Protein AF-A0A951EK45-F1 (afdb_monomer)

pLDDT: mean 70.15, std 16.74, range [38.75, 97.5]

Radius of gyration: 30.72 Å; Cα contacts (8 Å, |Δi|>4): 24; chains: 1; bounding box: 98×62×45 Å

Secondary structure (DSSP, 8-state):
-------TTTT----------PPP----GGG-TTTTTTGGGSHHHHHH-S-TT-----HHHHHHHHHHHHTTSSPPP-----TT------TT--------------------------

Foldseek 3Di:
DDDPPPPPPVVPPPPPPPPPPDDDPDDDLVPPPCRPPCVVVDVVCVVVVADPVGDDADPVRVVVVCVCCVVVNDPHDPDDDPPDPVPPDPPDDDPPDDDDDDDDDDDDDDDDDDDDDD

Mean predicted aligned error: 19.88 Å

Structure (mmCIF, N/CA/C/O backbone):
data_AF-A0A951EK45-F1
#
_entry.id   AF-A0A951EK45-F1
#
loop_
_atom_site.group_PDB
_atom_site.id
_atom_site.type_symbol
_atom_site.label_atom_id
_atom_site.label_alt_id
_atom_site.label_comp_id
_atom_site.label_asym_id
_atom_site.label_entity_id
_atom_site.label_seq_id
_atom_site.pdbx_PDB_ins_code
_atom_site.Cartn_x
_atom_site.Cartn_y
_atom_site.Cartn_z
_atom_site.occupancy
_atom_site.B_iso_or_equiv
_atom_site.auth_seq_id
_atom_site.auth_comp_id
_atom_site.auth_asym_id
_atom_site.auth_atom_id
_atom_site.pdbx_PDB_model_num
ATOM 1 N N . MET A 1 1 ? -53.754 19.211 31.973 1.00 47.28 1 MET A N 1
ATOM 2 C CA . MET A 1 1 ? -52.551 18.529 32.495 1.00 47.28 1 MET A CA 1
ATOM 3 C C . MET A 1 1 ? -52.689 17.034 32.228 1.00 47.28 1 MET A C 1
ATOM 5 O O . MET A 1 1 ? -53.183 16.318 33.082 1.00 47.28 1 MET A O 1
ATOM 9 N N . SER A 1 2 ? -52.296 16.568 31.043 1.00 44.97 2 SER A N 1
ATOM 10 C CA . SER A 1 2 ? -52.227 15.135 30.728 1.00 44.97 2 SER A CA 1
ATOM 11 C C . SER A 1 2 ? -50.933 14.907 29.964 1.00 44.97 2 SER A C 1
ATOM 13 O O . SER A 1 2 ? -50.829 15.224 28.784 1.00 44.97 2 SER A O 1
ATOM 15 N N . ARG A 1 3 ? -49.903 14.466 30.687 1.00 51.78 3 ARG A N 1
ATOM 16 C CA . ARG A 1 3 ? -48.626 14.042 30.113 1.00 51.78 3 ARG A CA 1
ATOM 17 C C . ARG A 1 3 ? -48.828 12.633 29.556 1.00 51.78 3 ARG A C 1
ATOM 19 O O . ARG A 1 3 ? -48.819 11.679 30.325 1.00 51.78 3 ARG A O 1
ATOM 26 N N . SER A 1 4 ? -49.017 12.505 28.245 1.00 51.72 4 SER A N 1
ATOM 27 C CA . SER A 1 4 ? -48.836 11.221 27.562 1.00 51.72 4 SER A CA 1
ATOM 28 C C . SER A 1 4 ? -47.351 10.874 27.586 1.00 51.72 4 SER A C 1
ATOM 30 O O . SER A 1 4 ? -46.565 11.416 26.813 1.00 51.72 4 SER A O 1
ATOM 32 N N . THR A 1 5 ? -46.948 9.999 28.503 1.00 55.38 5 THR A N 1
ATOM 33 C CA . THR A 1 5 ? -45.646 9.333 28.455 1.00 55.38 5 THR A CA 1
ATOM 34 C C . THR A 1 5 ? -45.701 8.299 27.339 1.00 55.38 5 THR A C 1
ATOM 36 O O . THR A 1 5 ? -46.242 7.207 27.519 1.00 55.38 5 THR A O 1
ATOM 39 N N . VAL A 1 6 ? -45.195 8.667 26.160 1.00 60.94 6 VAL A N 1
ATOM 40 C CA . VAL A 1 6 ? -44.880 7.702 25.103 1.00 60.94 6 VAL A CA 1
ATOM 41 C C . VAL A 1 6 ? -43.948 6.664 25.721 1.00 60.94 6 VAL A C 1
ATOM 43 O O . VAL A 1 6 ? -42.941 7.001 26.335 1.00 60.94 6 VAL A O 1
ATOM 46 N N . ARG A 1 7 ? -44.369 5.407 25.644 1.00 55.66 7 ARG A N 1
ATOM 47 C CA . ARG A 1 7 ? -43.727 4.242 26.243 1.00 55.66 7 ARG A CA 1
ATOM 48 C C . ARG A 1 7 ? -42.393 4.002 25.529 1.00 55.66 7 ARG A C 1
ATOM 50 O O . ARG A 1 7 ? -42.362 3.351 24.491 1.00 55.66 7 ARG A O 1
ATOM 57 N N . SER A 1 8 ? -41.317 4.565 26.074 1.00 53.50 8 SER A N 1
ATOM 58 C CA . SER A 1 8 ? -39.936 4.506 25.568 1.00 53.50 8 SER A CA 1
ATOM 59 C C . SER A 1 8 ? -39.285 3.109 25.601 1.00 53.50 8 SER A C 1
ATOM 61 O O . SER A 1 8 ? -38.074 3.006 25.446 1.00 53.50 8 SER A O 1
ATOM 63 N N . ASP A 1 9 ? -40.058 2.033 25.773 1.00 55.75 9 ASP A N 1
ATOM 64 C CA . ASP A 1 9 ? -39.529 0.691 26.068 1.00 55.75 9 ASP A CA 1
ATOM 65 C C . ASP A 1 9 ? -39.435 -0.239 24.843 1.00 55.75 9 ASP A C 1
ATOM 67 O O . ASP A 1 9 ? -39.000 -1.381 24.967 1.00 55.75 9 ASP A O 1
ATOM 71 N N . GLN A 1 10 ? -39.815 0.211 23.641 1.00 55.88 10 GLN A N 1
ATOM 72 C CA . GLN A 1 10 ? -39.831 -0.649 22.440 1.00 55.88 10 GLN A CA 1
ATOM 73 C C . GLN A 1 10 ? -38.483 -0.757 21.696 1.00 55.88 10 GLN A C 1
ATOM 75 O O . GLN A 1 10 ? -38.439 -1.269 20.584 1.00 55.88 10 GLN A O 1
ATOM 80 N N . ILE A 1 11 ? -37.365 -0.359 22.316 1.00 58.16 11 ILE A N 1
ATOM 81 C CA . ILE A 1 11 ? -36.005 -0.712 21.846 1.00 58.16 11 ILE A CA 1
ATOM 82 C C . ILE A 1 11 ? -35.562 -2.071 22.453 1.00 58.16 11 ILE A C 1
ATOM 84 O O . ILE A 1 11 ? -34.389 -2.409 22.484 1.00 58.16 11 ILE A O 1
ATOM 88 N N . THR A 1 12 ? -36.497 -2.888 22.951 1.00 54.25 12 THR A N 1
ATOM 89 C CA . THR A 1 12 ? -36.245 -4.246 23.479 1.00 54.25 12 THR A CA 1
ATOM 90 C C . THR A 1 12 ? -36.698 -5.339 22.507 1.00 54.25 12 THR A C 1
ATOM 92 O O . THR A 1 12 ? -37.261 -6.356 22.893 1.00 54.25 12 THR A O 1
ATOM 95 N N . SER A 1 13 ? -36.485 -5.137 21.209 1.00 54.12 13 SER A N 1
ATOM 96 C CA . SER A 1 13 ? -36.443 -6.246 20.253 1.00 54.12 13 SER A CA 1
ATOM 97 C C . SER A 1 13 ? -34.990 -6.424 19.865 1.00 54.12 13 SER A C 1
ATOM 99 O O . SER A 1 13 ? -34.480 -5.757 18.969 1.00 54.12 13 SER A O 1
ATOM 101 N N . GLU A 1 14 ? -34.315 -7.254 20.653 1.00 58.69 14 GLU A N 1
ATOM 102 C CA . GLU A 1 14 ? -32.967 -7.741 20.414 1.00 58.69 14 GLU A CA 1
ATOM 103 C C . GLU A 1 14 ? -32.913 -8.331 19.002 1.00 58.69 14 GLU A C 1
ATOM 105 O O . GLU A 1 14 ? -33.329 -9.465 18.768 1.00 58.69 14 GLU A O 1
ATOM 110 N N . THR A 1 15 ? -32.426 -7.551 18.033 1.00 64.06 15 THR A N 1
ATOM 111 C CA . THR A 1 15 ? -31.928 -8.103 16.777 1.00 64.06 15 THR A CA 1
ATOM 112 C C . THR A 1 15 ? -30.753 -8.983 17.161 1.00 64.06 15 THR A C 1
ATOM 114 O O . THR A 1 15 ? -29.637 -8.503 17.356 1.00 64.06 15 THR A O 1
ATOM 117 N N . GLN A 1 16 ? -31.033 -10.267 17.350 1.00 61.94 16 GLN A N 1
ATOM 118 C CA . GLN A 1 16 ? -30.041 -11.311 17.501 1.00 61.94 16 GLN A CA 1
ATOM 119 C C . GLN A 1 16 ? -29.212 -11.339 16.217 1.00 61.94 16 GLN A C 1
ATOM 121 O O . GLN A 1 16 ? -29.526 -12.039 15.261 1.00 61.94 16 GLN A O 1
ATOM 126 N N . ILE A 1 17 ? -28.140 -10.547 16.196 1.00 65.69 17 ILE A N 1
ATOM 127 C CA . ILE A 1 17 ? -26.973 -10.818 15.365 1.00 65.69 17 ILE A CA 1
ATOM 128 C C . ILE A 1 17 ? -26.259 -11.976 16.065 1.00 65.69 17 ILE A C 1
ATOM 130 O O . ILE A 1 17 ? -25.224 -11.808 16.705 1.00 65.69 17 ILE A O 1
ATOM 134 N N . THR A 1 18 ? -26.873 -13.156 16.042 1.00 59.28 18 THR A N 1
ATOM 135 C CA . THR A 1 18 ? -26.147 -14.384 16.318 1.00 59.28 18 THR A CA 1
ATOM 136 C C . THR A 1 18 ? -25.241 -14.557 15.118 1.00 59.28 18 THR A C 1
ATOM 138 O O . THR A 1 18 ? -25.692 -14.916 14.031 1.00 59.28 18 THR A O 1
ATOM 141 N N . ASN A 1 19 ? -23.967 -14.214 15.286 1.00 65.75 19 ASN A N 1
ATOM 142 C CA . ASN A 1 19 ? -22.942 -14.606 14.335 1.00 65.75 19 ASN A CA 1
ATOM 143 C C . ASN A 1 19 ? -22.712 -16.113 14.545 1.00 65.75 19 ASN A C 1
ATOM 145 O O . ASN A 1 19 ? -21.705 -16.531 15.114 1.00 65.75 19 ASN A O 1
ATOM 149 N N . GLU A 1 20 ? -23.740 -16.905 14.215 1.00 66.50 20 GLU A N 1
ATOM 150 C CA . GLU A 1 20 ? -23.685 -18.357 14.109 1.00 66.50 20 GLU A CA 1
ATOM 151 C C . GLU A 1 20 ? -22.641 -18.599 13.026 1.00 66.50 20 GLU A C 1
ATOM 153 O O . GLU A 1 20 ? -22.902 -18.320 11.863 1.00 66.50 20 GLU A O 1
ATOM 158 N N . THR A 1 21 ? -21.434 -18.965 13.453 1.00 71.38 21 THR A N 1
ATOM 159 C CA . THR A 1 21 ? -20.181 -19.018 12.694 1.00 71.38 21 THR A CA 1
ATOM 160 C C . THR A 1 21 ? -20.379 -19.231 11.192 1.00 71.38 21 THR A C 1
ATOM 162 O O . THR A 1 21 ? -20.394 -20.361 10.704 1.00 71.38 21 THR A O 1
ATOM 165 N N . GLU A 1 22 ? -20.507 -18.125 10.458 1.00 72.50 22 GLU A N 1
ATOM 166 C CA . GLU A 1 22 ? -20.345 -18.129 9.012 1.00 72.50 22 GLU A CA 1
ATOM 167 C C . GLU A 1 22 ? -18.915 -18.623 8.746 1.00 72.50 22 GLU A C 1
ATOM 169 O O . GLU A 1 22 ? -17.982 -18.184 9.428 1.00 72.50 22 GLU A O 1
ATOM 174 N N . PRO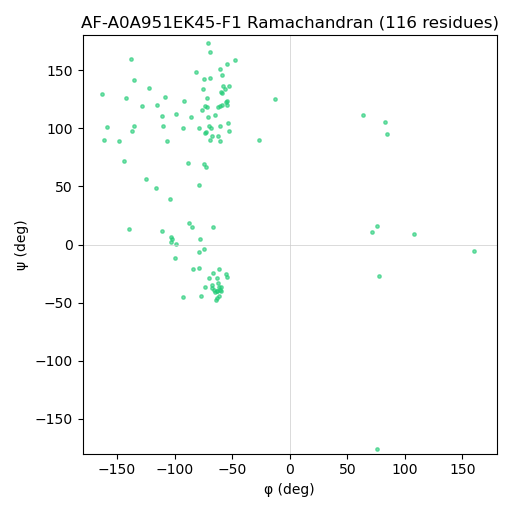 A 1 23 ? -18.714 -19.590 7.838 1.00 72.19 23 PRO A N 1
ATOM 175 C CA . PRO A 1 23 ? -17.398 -20.165 7.619 1.00 72.19 23 PRO A CA 1
ATOM 176 C C . PRO A 1 23 ? -16.422 -19.076 7.163 1.00 72.19 23 PRO A C 1
ATOM 178 O O . PRO A 1 23 ? -16.614 -18.462 6.112 1.00 72.19 23 PRO A O 1
ATOM 181 N N . ASP A 1 24 ? -15.364 -18.865 7.950 1.00 78.81 24 ASP A N 1
ATOM 182 C CA . ASP A 1 24 ? -14.295 -17.929 7.615 1.00 78.81 24 ASP A CA 1
ATOM 183 C C . ASP A 1 24 ? -13.707 -18.286 6.244 1.00 78.81 24 ASP A C 1
ATOM 185 O O . ASP A 1 24 ? -13.223 -19.399 6.006 1.00 78.81 24 ASP A O 1
ATOM 189 N N . MET A 1 25 ? -13.734 -17.324 5.322 1.00 82.88 25 MET A N 1
ATOM 190 C CA . MET A 1 25 ? -13.060 -17.465 4.037 1.00 82.88 25 MET A CA 1
ATOM 191 C C . MET A 1 25 ? -11.549 -17.326 4.255 1.00 82.88 25 MET A C 1
ATOM 193 O O . MET A 1 25 ? -11.014 -16.220 4.300 1.00 82.88 25 MET A O 1
ATOM 197 N N . ILE A 1 26 ? -10.859 -18.460 4.391 1.00 84.88 26 ILE A N 1
ATOM 198 C CA . ILE A 1 26 ? -9.401 -18.513 4.550 1.00 84.88 26 ILE A CA 1
ATOM 199 C C . ILE A 1 26 ? -8.729 -18.656 3.181 1.00 84.88 26 ILE A C 1
ATOM 201 O O . ILE A 1 26 ? -8.983 -19.606 2.439 1.00 84.88 26 ILE A O 1
ATOM 205 N N . VAL A 1 27 ? -7.830 -17.723 2.865 1.00 87.00 27 VAL A N 1
ATOM 206 C CA . VAL A 1 27 ? -7.003 -17.745 1.652 1.00 87.00 27 VAL A CA 1
ATOM 207 C C . VAL A 1 27 ? -5.617 -18.291 2.001 1.00 87.00 27 VAL A C 1
ATOM 209 O O . VAL A 1 27 ? -4.853 -17.638 2.706 1.00 87.00 27 VAL A O 1
ATOM 212 N N . ASP A 1 28 ? -5.289 -19.482 1.494 1.00 87.25 28 ASP A N 1
ATOM 213 C CA . ASP A 1 28 ? -3.964 -20.100 1.641 1.00 87.25 28 ASP A CA 1
ATOM 214 C C . ASP A 1 28 ? -3.070 -19.745 0.441 1.00 87.25 28 ASP A C 1
ATOM 216 O O . ASP A 1 28 ? -3.168 -20.323 -0.648 1.00 87.25 28 ASP A O 1
ATOM 220 N N . CYS A 1 29 ? -2.186 -18.768 0.642 1.00 84.50 29 CYS A N 1
ATOM 221 C CA . CYS A 1 29 ? -1.242 -18.325 -0.377 1.00 84.50 29 CYS A CA 1
ATOM 222 C C . CYS A 1 29 ? -0.195 -19.395 -0.737 1.00 84.50 29 CYS A C 1
ATOM 224 O O . CYS A 1 29 ? 0.314 -19.369 -1.857 1.00 84.50 29 CYS A O 1
ATOM 226 N N . ASP A 1 30 ? 0.121 -20.352 0.138 1.00 85.38 30 ASP A N 1
ATOM 227 C CA . ASP A 1 30 ? 1.173 -21.347 -0.117 1.00 85.38 30 ASP A CA 1
ATOM 228 C C . ASP A 1 30 ? 0.711 -22.480 -1.041 1.00 85.38 30 ASP A C 1
ATOM 230 O O . ASP A 1 30 ? 1.531 -23.117 -1.703 1.00 85.38 30 ASP A O 1
ATOM 234 N N . ARG A 1 31 ? -0.605 -22.688 -1.165 1.00 86.81 31 ARG A N 1
ATOM 235 C CA . ARG A 1 31 ? -1.212 -23.647 -2.110 1.00 86.81 31 ARG A CA 1
ATOM 236 C C . ARG A 1 31 ? -1.822 -22.994 -3.348 1.00 86.81 31 ARG A C 1
ATOM 238 O O . ARG A 1 31 ? -2.404 -23.679 -4.190 1.00 86.81 31 ARG A O 1
ATOM 245 N N . CYS A 1 32 ? -1.714 -21.675 -3.472 1.00 88.44 32 CYS A N 1
ATOM 246 C CA . CYS A 1 32 ? -2.292 -20.938 -4.585 1.00 88.44 32 CYS A CA 1
ATOM 247 C C . CYS A 1 32 ? -1.524 -21.223 -5.889 1.00 88.44 32 CYS A C 1
ATOM 249 O O . CYS A 1 32 ? -0.404 -20.755 -6.082 1.00 88.44 32 CYS A O 1
ATOM 251 N N . ALA A 1 33 ? -2.152 -21.955 -6.815 1.00 89.44 33 ALA A N 1
ATOM 252 C CA . ALA A 1 33 ? -1.537 -22.385 -8.077 1.00 89.44 33 ALA A CA 1
ATOM 253 C C . ALA A 1 33 ? -1.101 -21.231 -9.000 1.00 89.44 33 ALA A C 1
ATOM 255 O O . ALA A 1 33 ? -0.264 -21.425 -9.877 1.00 89.44 33 ALA A O 1
ATOM 256 N N . VAL A 1 34 ? -1.669 -20.036 -8.815 1.00 87.50 34 VAL A N 1
ATOM 257 C CA . VAL A 1 34 ? -1.354 -18.839 -9.610 1.00 87.50 34 VAL A CA 1
ATOM 258 C C . VAL A 1 34 ? -0.437 -17.853 -8.880 1.00 87.50 34 VAL A C 1
ATOM 260 O O . VAL A 1 34 ? -0.172 -16.764 -9.404 1.00 87.50 34 VAL A O 1
ATOM 263 N N . ARG A 1 35 ? 0.060 -18.205 -7.682 1.00 84.38 35 ARG A N 1
ATOM 264 C CA . ARG A 1 35 ? 0.973 -17.352 -6.909 1.00 84.38 35 ARG A CA 1
ATOM 265 C C . ARG A 1 35 ? 2.240 -17.054 -7.707 1.00 84.38 35 ARG A C 1
ATOM 267 O O . ARG A 1 35 ? 2.851 -17.947 -8.279 1.00 84.38 35 ARG A O 1
ATOM 274 N N . GLY A 1 36 ? 2.596 -15.773 -7.781 1.00 74.62 36 GLY A N 1
ATOM 275 C CA . GLY A 1 36 ? 3.726 -15.271 -8.572 1.00 74.62 36 GLY A CA 1
ATOM 276 C C . GLY A 1 36 ? 3.469 -15.152 -10.082 1.00 74.62 36 GLY A C 1
ATOM 277 O O . GLY A 1 36 ? 4.061 -14.287 -10.710 1.00 74.62 36 GLY A O 1
ATOM 278 N N . GLY A 1 37 ? 2.569 -15.954 -10.665 1.00 81.94 37 GLY A N 1
ATOM 279 C CA . GLY A 1 37 ? 2.301 -15.943 -12.111 1.00 81.94 37 GLY A CA 1
ATOM 280 C C . GLY A 1 37 ? 1.162 -15.018 -12.548 1.00 81.94 37 GLY A C 1
ATOM 281 O O . GLY A 1 37 ? 1.304 -14.287 -13.520 1.00 81.94 37 GLY A O 1
ATOM 282 N N . ALA A 1 38 ? 0.032 -15.046 -11.835 1.00 81.94 38 ALA A N 1
ATOM 283 C CA . ALA A 1 38 ? -1.161 -14.261 -12.181 1.00 81.94 38 ALA A CA 1
ATOM 284 C C . ALA A 1 38 ? -1.855 -13.643 -10.957 1.00 81.94 38 ALA A C 1
ATOM 286 O O . ALA A 1 38 ? -2.977 -13.150 -11.048 1.00 81.94 38 ALA A O 1
ATOM 287 N N . CYS A 1 39 ? -1.192 -13.628 -9.794 1.00 82.69 39 CYS A N 1
ATOM 288 C CA . CYS A 1 39 ? -1.721 -12.949 -8.608 1.00 82.69 39 CYS A CA 1
ATOM 289 C C . CYS A 1 39 ? -2.054 -11.472 -8.867 1.00 82.69 39 CYS A C 1
ATOM 291 O O . CYS A 1 39 ? -2.923 -10.937 -8.192 1.00 82.69 39 CYS A O 1
ATOM 293 N N . GLN A 1 40 ? -1.408 -10.838 -9.848 1.00 76.31 40 GLN A N 1
ATOM 294 C CA . GLN A 1 40 ? -1.584 -9.419 -10.196 1.00 76.31 40 GLN A CA 1
ATOM 295 C C . GLN A 1 40 ? -2.983 -9.067 -10.637 1.00 76.31 40 GLN A C 1
ATOM 297 O O . GLN A 1 40 ? -3.514 -8.037 -10.234 1.00 76.31 40 GLN A O 1
ATOM 302 N N . ASP A 1 41 ? -3.598 -9.997 -11.350 1.00 80.56 41 ASP A N 1
ATOM 303 C CA . ASP A 1 41 ? -4.930 -9.834 -11.904 1.00 80.56 41 ASP A CA 1
ATOM 304 C C . ASP A 1 41 ? -5.977 -10.609 -11.082 1.00 80.56 41 ASP A C 1
ATOM 306 O O . ASP A 1 41 ? -7.143 -10.705 -11.461 1.00 80.56 41 ASP A O 1
ATOM 310 N N . CYS A 1 42 ? -5.576 -11.186 -9.941 1.00 85.50 42 CYS A N 1
ATOM 311 C CA . CYS A 1 42 ? -6.466 -11.908 -9.037 1.00 85.50 42 CYS A CA 1
ATOM 312 C C . CYS A 1 42 ? -7.227 -10.941 -8.116 1.00 85.50 42 CYS A C 1
ATOM 314 O O . CYS A 1 42 ? -6.688 -9.930 -7.665 1.00 85.50 42 CYS A O 1
ATOM 316 N N . VAL A 1 43 ? -8.454 -11.309 -7.732 1.00 84.94 43 VAL A N 1
ATOM 317 C CA . VAL A 1 43 ? -9.288 -10.552 -6.777 1.00 84.94 43 VAL A CA 1
ATOM 318 C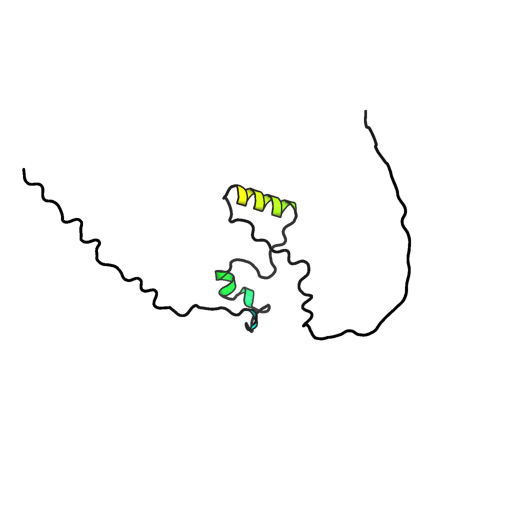 C . VAL A 1 43 ? -8.581 -10.278 -5.442 1.00 84.94 43 VAL A C 1
ATOM 320 O O . VAL A 1 43 ? -8.835 -9.260 -4.808 1.00 84.94 43 VAL A O 1
ATOM 323 N N . ILE A 1 44 ? -7.640 -11.134 -5.034 1.00 84.88 44 ILE A N 1
ATOM 324 C CA . ILE A 1 44 ? -6.842 -10.940 -3.816 1.00 84.88 44 ILE A CA 1
ATOM 325 C C . ILE A 1 44 ? -6.034 -9.637 -3.855 1.00 84.88 44 ILE A C 1
ATOM 327 O O . ILE A 1 44 ? -5.938 -8.961 -2.836 1.00 84.88 44 ILE A O 1
ATOM 331 N N . THR A 1 45 ? -5.514 -9.231 -5.015 1.00 77.56 45 THR A N 1
ATOM 332 C CA . THR A 1 45 ? -4.783 -7.959 -5.150 1.00 77.56 45 THR A CA 1
ATOM 333 C C . THR A 1 45 ? -5.710 -6.761 -4.959 1.00 77.56 45 THR A C 1
ATOM 335 O O . T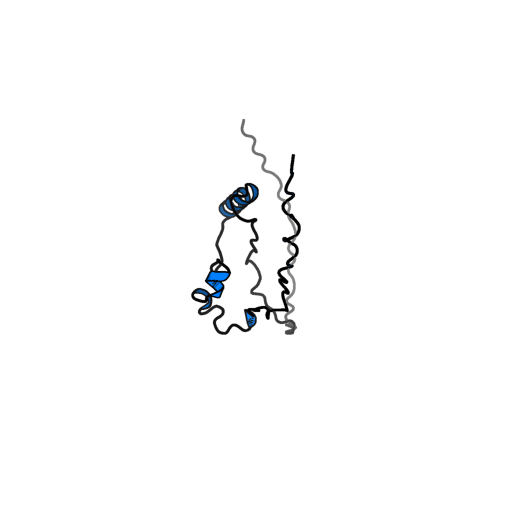HR A 1 45 ? -5.319 -5.775 -4.339 1.00 77.56 45 THR A O 1
ATOM 338 N N . VAL A 1 46 ? -6.970 -6.867 -5.396 1.00 80.12 46 VAL A N 1
ATOM 339 C CA . VAL A 1 46 ? -7.999 -5.842 -5.146 1.00 80.12 46 VAL A CA 1
ATOM 340 C C . VAL A 1 46 ? -8.317 -5.737 -3.653 1.00 80.12 46 VAL A C 1
ATOM 342 O O . VAL A 1 46 ? -8.488 -4.635 -3.140 1.00 80.12 46 VAL A O 1
ATOM 345 N N . LEU A 1 47 ? -8.368 -6.872 -2.951 1.00 81.44 47 LEU A N 1
ATOM 346 C CA . LEU A 1 47 ? -8.654 -6.912 -1.516 1.00 81.44 47 LEU A CA 1
ATOM 347 C C . LEU A 1 47 ? -7.476 -6.428 -0.654 1.00 81.44 47 LEU A C 1
ATOM 349 O O . LEU A 1 47 ? -7.707 -5.796 0.373 1.00 81.44 47 LEU A O 1
ATOM 353 N N . LEU A 1 48 ? -6.232 -6.721 -1.050 1.00 77.56 48 LEU A N 1
ATOM 354 C CA . LEU A 1 48 ? -5.029 -6.438 -0.250 1.00 77.56 48 LEU A CA 1
ATOM 355 C C . LEU A 1 48 ? -4.275 -5.165 -0.666 1.00 77.56 48 LEU A C 1
ATOM 357 O O . LEU A 1 48 ? -3.423 -4.692 0.081 1.00 77.56 48 LEU A O 1
ATOM 361 N N . GLY A 1 49 ? -4.597 -4.573 -1.817 1.00 69.12 49 GLY A N 1
ATOM 362 C CA . GLY A 1 49 ? -4.275 -3.179 -2.131 1.00 69.12 49 GLY A CA 1
ATOM 363 C C . GLY A 1 49 ? -2.804 -2.834 -2.398 1.00 69.12 49 GLY A C 1
ATOM 364 O O . GLY A 1 49 ? -2.494 -1.648 -2.493 1.00 69.12 49 GLY A O 1
ATOM 365 N N . ALA A 1 50 ? -1.902 -3.808 -2.557 1.00 66.62 50 ALA A N 1
ATOM 366 C CA . ALA A 1 50 ? -0.502 -3.550 -2.907 1.00 66.62 50 ALA A CA 1
ATOM 367 C C . ALA A 1 50 ? 0.018 -4.501 -4.006 1.00 66.62 50 ALA A C 1
ATOM 369 O O . ALA A 1 50 ? -0.299 -5.693 -3.974 1.00 66.62 50 ALA A O 1
ATOM 370 N N . PRO A 1 51 ? 0.846 -4.010 -4.951 1.00 63.75 51 PRO A N 1
ATOM 371 C CA . PRO A 1 51 ? 1.581 -4.859 -5.888 1.00 63.75 51 PRO A CA 1
ATOM 372 C C . PRO A 1 51 ? 2.496 -5.858 -5.145 1.00 63.75 51 PRO A C 1
ATOM 374 O O . PRO A 1 51 ? 3.076 -5.518 -4.113 1.00 63.75 51 PRO A O 1
ATOM 377 N N . PRO A 1 52 ? 2.693 -7.080 -5.666 1.00 62.69 52 PRO A N 1
ATOM 378 C CA . PRO A 1 52 ? 3.430 -8.174 -5.038 1.00 62.69 52 PRO A CA 1
ATOM 379 C C . PRO A 1 52 ? 4.923 -7.856 -5.013 1.00 62.69 52 PRO A C 1
ATOM 381 O O . PRO A 1 52 ? 5.639 -8.271 -4.106 1.00 62.69 52 PRO A O 1
ATOM 384 N N . ASP A 1 53 ? 5.379 -7.070 -5.990 1.00 69.69 53 ASP A N 1
ATOM 385 C CA . ASP A 1 53 ? 6.758 -6.672 -6.187 1.00 69.69 53 ASP A CA 1
ATOM 386 C C . ASP A 1 53 ? 7.150 -5.628 -5.145 1.00 69.69 53 ASP A C 1
ATOM 388 O O . ASP A 1 53 ? 8.329 -5.334 -4.996 1.00 69.69 53 ASP A O 1
ATOM 392 N N . GLY A 1 54 ? 6.203 -5.192 -4.308 1.00 73.69 54 GLY A N 1
ATOM 393 C CA . GLY A 1 54 ? 6.436 -4.221 -3.259 1.00 73.69 54 GLY A CA 1
ATOM 394 C C . GLY A 1 54 ? 6.565 -2.816 -3.827 1.00 73.69 54 GLY A C 1
ATOM 395 O O . GLY A 1 54 ? 6.371 -2.566 -5.015 1.00 73.69 54 GLY A O 1
ATOM 396 N N . VAL A 1 55 ? 6.856 -1.882 -2.934 1.00 79.31 55 VAL A N 1
ATOM 397 C CA . VAL A 1 55 ? 7.151 -0.494 -3.275 1.00 79.31 55 VAL A CA 1
ATOM 398 C C . VAL A 1 55 ? 8.592 -0.218 -2.886 1.00 79.31 55 VAL A C 1
ATOM 400 O O . VAL A 1 55 ? 8.955 -0.341 -1.715 1.00 79.31 55 VAL A O 1
ATOM 403 N N . GLU A 1 56 ? 9.401 0.153 -3.872 1.00 86.31 56 GLU A N 1
ATOM 404 C CA . GLU A 1 56 ? 10.743 0.668 -3.630 1.00 86.31 56 GLU A CA 1
ATOM 405 C C . GLU A 1 56 ? 10.606 2.065 -3.030 1.00 86.31 56 GLU A C 1
ATOM 407 O O . GLU A 1 56 ? 10.002 2.953 -3.630 1.00 86.31 56 GLU A O 1
ATOM 412 N N . LEU A 1 57 ? 11.111 2.225 -1.809 1.00 88.44 57 LEU A N 1
ATOM 413 C CA . LEU A 1 57 ? 11.093 3.484 -1.077 1.00 88.44 57 LEU A CA 1
ATOM 414 C C . LEU A 1 57 ? 12.506 3.777 -0.611 1.00 88.44 57 LEU A C 1
ATOM 416 O O . LEU A 1 57 ? 13.070 3.020 0.187 1.00 88.44 57 LEU A O 1
ATOM 420 N N . ASP A 1 58 ? 13.054 4.897 -1.057 1.00 90.25 58 ASP A N 1
ATOM 421 C CA . ASP A 1 58 ? 14.318 5.375 -0.538 1.00 90.25 58 ASP A CA 1
ATOM 422 C C . ASP A 1 58 ? 14.177 5.893 0.909 1.00 90.25 58 ASP A C 1
ATOM 424 O O . ASP A 1 58 ? 13.092 5.995 1.503 1.00 90.25 58 ASP A O 1
ATOM 428 N N . GLY A 1 59 ? 15.314 6.222 1.525 1.00 90.62 59 GLY A N 1
ATOM 429 C CA . GLY A 1 59 ? 15.326 6.691 2.908 1.00 90.62 59 GLY A CA 1
ATOM 430 C C . GLY A 1 59 ? 14.568 8.008 3.123 1.00 90.62 59 GLY A C 1
ATOM 431 O O . GLY A 1 59 ? 14.074 8.244 4.225 1.00 90.62 59 GLY A O 1
ATOM 432 N N . ALA A 1 60 ? 14.489 8.885 2.123 1.00 95.00 60 ALA A N 1
ATOM 433 C CA . ALA A 1 60 ? 13.753 10.142 2.210 1.00 95.00 60 ALA A CA 1
ATOM 434 C C . ALA A 1 60 ? 12.243 9.921 2.064 1.00 95.00 60 ALA A C 1
ATOM 436 O O . ALA A 1 60 ? 11.479 10.445 2.876 1.00 95.00 60 ALA A O 1
ATOM 437 N N . GLU A 1 61 ? 11.820 9.098 1.111 1.00 95.00 61 GLU A N 1
ATOM 438 C CA . GLU A 1 61 ? 10.420 8.733 0.882 1.00 95.00 61 GLU A CA 1
ATOM 439 C C . GLU A 1 61 ? 9.828 8.019 2.101 1.00 95.00 61 GLU A C 1
ATOM 441 O O . GLU A 1 61 ? 8.760 8.391 2.595 1.00 95.00 61 GLU A O 1
ATOM 446 N N . ARG A 1 62 ? 10.571 7.068 2.683 1.00 92.94 62 ARG A N 1
ATOM 447 C CA . ARG A 1 62 ? 10.163 6.374 3.913 1.00 92.94 62 ARG A CA 1
ATOM 448 C C . ARG A 1 62 ? 9.967 7.341 5.084 1.00 92.94 62 ARG A C 1
ATOM 450 O O . ARG A 1 62 ? 8.994 7.218 5.829 1.00 92.94 62 ARG A O 1
ATOM 457 N N . ARG A 1 63 ? 10.844 8.344 5.227 1.00 94.00 63 ARG A N 1
ATOM 458 C CA . ARG A 1 63 ? 10.702 9.406 6.244 1.00 94.00 63 ARG A CA 1
ATOM 459 C C . ARG A 1 63 ? 9.502 10.315 5.979 1.00 94.00 63 ARG A C 1
ATOM 461 O O . ARG A 1 63 ? 8.842 10.739 6.930 1.00 94.00 63 ARG A O 1
ATOM 468 N N . ALA A 1 64 ? 9.213 10.623 4.717 1.00 96.19 64 ALA A N 1
ATOM 469 C CA . ALA A 1 64 ? 8.054 11.431 4.353 1.00 96.19 64 ALA A CA 1
ATOM 470 C C . ALA A 1 64 ? 6.752 10.712 4.732 1.00 96.19 64 ALA A C 1
ATOM 472 O O . ALA A 1 64 ? 5.911 11.292 5.420 1.00 96.19 64 ALA A O 1
ATOM 473 N N . LEU A 1 65 ? 6.624 9.430 4.382 1.00 94.88 65 LEU A N 1
ATOM 474 C CA . LEU A 1 65 ? 5.450 8.632 4.733 1.00 94.88 65 LEU A CA 1
ATOM 475 C C . LEU A 1 65 ? 5.289 8.466 6.252 1.00 94.88 65 LEU A C 1
ATOM 477 O O . LEU A 1 65 ? 4.179 8.599 6.762 1.00 94.88 65 LEU A O 1
ATOM 481 N N . ASP A 1 66 ? 6.380 8.261 6.997 1.00 94.88 66 ASP A N 1
ATOM 482 C CA . ASP A 1 66 ? 6.343 8.239 8.467 1.00 94.88 66 ASP A CA 1
ATOM 483 C C . ASP A 1 66 ? 5.861 9.579 9.061 1.00 94.88 66 ASP A C 1
ATOM 485 O O . ASP A 1 66 ? 5.069 9.605 10.005 1.00 94.88 66 ASP A O 1
ATOM 489 N N . THR A 1 67 ? 6.271 10.707 8.473 1.00 97.44 67 THR A N 1
ATOM 490 C CA . THR A 1 67 ? 5.804 12.041 8.891 1.00 97.44 67 THR A CA 1
ATOM 491 C C . THR A 1 67 ? 4.300 12.199 8.674 1.00 97.44 67 THR A C 1
ATOM 493 O O . THR A 1 67 ? 3.587 12.639 9.578 1.00 97.44 67 THR A O 1
ATOM 496 N N . LEU A 1 68 ? 3.799 11.790 7.505 1.00 96.75 68 LEU A N 1
ATOM 497 C CA . LEU A 1 68 ? 2.368 11.815 7.195 1.00 96.75 68 LEU A CA 1
ATOM 498 C C . LEU A 1 68 ? 1.572 10.895 8.131 1.00 96.75 68 LEU A C 1
ATOM 500 O O . LEU A 1 68 ? 0.501 11.273 8.607 1.00 96.75 68 LEU A O 1
ATOM 504 N N . ALA A 1 69 ? 2.114 9.718 8.449 1.00 96.81 69 ALA A N 1
ATOM 505 C CA . ALA A 1 69 ? 1.491 8.768 9.363 1.00 96.81 69 ALA A CA 1
ATOM 506 C C . ALA A 1 69 ? 1.407 9.320 10.793 1.00 96.81 69 ALA A C 1
ATOM 508 O O . ALA A 1 69 ? 0.385 9.173 11.462 1.00 96.81 69 ALA A O 1
ATOM 509 N N . LYS A 1 70 ? 2.460 9.996 11.273 1.00 96.19 70 LYS A N 1
ATOM 510 C CA . LYS A 1 70 ? 2.462 10.690 12.574 1.00 96.19 70 LYS A CA 1
ATOM 511 C C . LYS A 1 70 ? 1.436 11.819 12.633 1.00 96.19 70 LYS A C 1
ATOM 513 O O . LYS A 1 70 ? 0.860 12.045 13.692 1.00 96.19 70 LYS A O 1
ATOM 518 N N . ALA A 1 71 ? 1.193 12.490 11.510 1.00 97.50 71 ALA A N 1
ATOM 519 C CA . ALA A 1 71 ? 0.160 13.513 11.382 1.00 97.50 71 ALA A CA 1
ATOM 520 C C . ALA A 1 71 ? -1.264 12.942 11.209 1.00 97.50 71 ALA A C 1
ATOM 522 O O . ALA A 1 71 ? -2.222 13.710 11.202 1.00 97.50 71 ALA A O 1
ATOM 523 N N . GLY A 1 72 ? -1.421 11.621 11.057 1.00 96.38 72 GLY A N 1
ATOM 524 C CA . GLY A 1 72 ? -2.718 10.972 10.837 1.00 96.38 72 GLY A CA 1
ATOM 525 C C . GLY A 1 72 ? -3.273 11.124 9.416 1.00 96.38 72 GLY A C 1
ATOM 526 O O . GLY A 1 72 ? -4.457 10.888 9.200 1.00 96.38 72 GLY A O 1
ATOM 527 N N . MET A 1 73 ? -2.440 11.522 8.449 1.00 96.69 73 MET A N 1
ATOM 528 C CA . MET A 1 73 ? -2.846 11.705 7.047 1.00 96.69 73 MET A CA 1
ATOM 529 C C . MET A 1 73 ? -2.828 10.404 6.241 1.00 96.69 73 MET A C 1
ATOM 531 O O . MET A 1 73 ? -3.487 10.304 5.210 1.00 96.69 73 MET A O 1
ATOM 535 N N . VAL A 1 74 ? -2.071 9.413 6.707 1.00 93.62 74 VAL A N 1
ATOM 536 C CA . VAL A 1 74 ? -2.015 8.059 6.149 1.00 93.62 74 VAL A CA 1
ATOM 537 C C . VAL A 1 74 ? -2.002 7.041 7.295 1.00 93.62 74 VAL A C 1
ATOM 539 O O . VAL A 1 74 ? -1.656 7.406 8.426 1.00 93.62 74 VAL A O 1
ATOM 542 N N . PRO A 1 75 ? -2.362 5.769 7.044 1.00 89.38 75 PRO A N 1
ATOM 543 C CA . PRO A 1 75 ? -2.189 4.706 8.026 1.00 89.38 75 PRO A CA 1
ATOM 544 C C . PRO A 1 75 ? -0.744 4.606 8.536 1.00 89.38 75 PRO A C 1
ATOM 546 O O . PRO A 1 75 ? 0.210 4.995 7.860 1.00 89.38 75 PRO A O 1
ATOM 549 N N . ARG A 1 76 ? -0.573 4.060 9.745 1.00 89.38 76 ARG A N 1
ATOM 550 C CA . ARG A 1 76 ? 0.755 3.818 10.328 1.00 89.38 76 ARG A CA 1
ATOM 551 C C . ARG A 1 76 ? 1.577 2.906 9.418 1.00 89.38 76 ARG A C 1
ATOM 553 O O . ARG A 1 76 ? 1.070 1.894 8.944 1.00 89.38 76 ARG A O 1
ATOM 560 N N . LEU A 1 77 ? 2.847 3.256 9.223 1.00 86.06 77 LEU A N 1
ATOM 561 C CA . LEU A 1 77 ? 3.766 2.489 8.388 1.00 86.06 77 LEU A CA 1
ATOM 562 C C . LEU A 1 77 ? 3.974 1.074 8.960 1.00 86.06 77 LEU A C 1
ATOM 564 O O . LEU A 1 77 ? 4.482 0.930 10.070 1.00 86.06 77 LEU A O 1
ATOM 568 N N . GLN A 1 78 ? 3.602 0.047 8.191 1.00 83.12 78 GLN A N 1
ATOM 569 C CA . GLN A 1 78 ? 3.837 -1.379 8.477 1.00 83.12 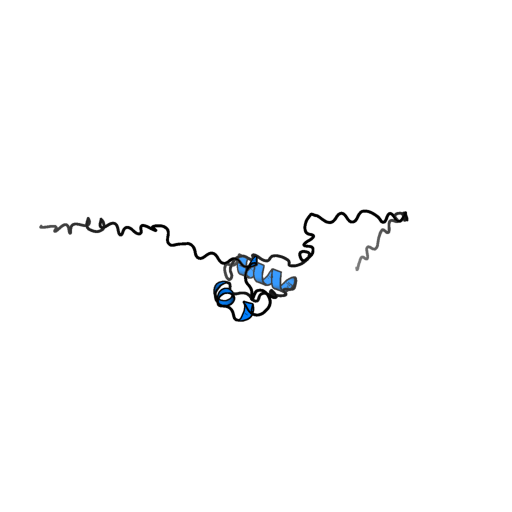78 GLN A CA 1
ATOM 570 C C . GLN A 1 78 ? 4.763 -1.982 7.408 1.00 83.12 78 GLN A C 1
ATOM 572 O O . GLN A 1 78 ? 4.453 -2.996 6.790 1.00 83.12 78 GLN A O 1
ATOM 577 N N . LEU A 1 79 ? 5.874 -1.300 7.115 1.00 80.06 79 LEU A N 1
ATOM 578 C CA . LEU A 1 79 ? 6.830 -1.779 6.119 1.00 80.06 79 LEU A CA 1
ATOM 579 C C . LEU A 1 79 ? 7.640 -2.939 6.695 1.00 80.06 79 LEU A C 1
ATOM 581 O O . LEU A 1 79 ? 8.168 -2.840 7.802 1.00 80.06 79 LEU A O 1
ATOM 585 N N . VAL A 1 80 ? 7.771 -3.999 5.907 1.00 79.25 80 VAL A N 1
ATOM 586 C CA . VAL A 1 80 ? 8.721 -5.086 6.140 1.00 79.25 80 VAL A CA 1
ATOM 587 C C . VAL A 1 80 ? 9.817 -4.975 5.086 1.00 79.25 80 VAL A C 1
ATOM 589 O O . VAL A 1 80 ? 9.521 -4.850 3.895 1.00 79.25 80 VAL A O 1
ATOM 592 N N . ASP A 1 81 ? 11.082 -4.949 5.508 1.00 75.69 81 ASP A N 1
ATOM 593 C CA . ASP A 1 81 ? 12.195 -4.942 4.562 1.00 75.69 81 ASP A CA 1
ATOM 594 C C . ASP A 1 81 ? 12.292 -6.327 3.915 1.00 75.69 81 ASP A C 1
ATOM 596 O O . ASP A 1 81 ? 12.382 -7.345 4.596 1.00 75.69 81 ASP A O 1
ATOM 600 N N . AR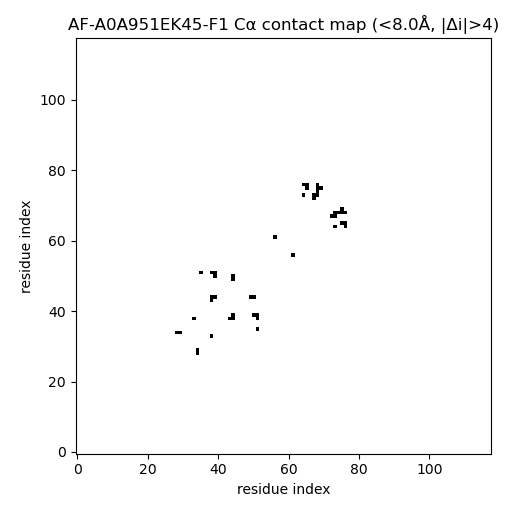G A 1 82 ? 12.286 -6.372 2.580 1.00 67.00 82 ARG A N 1
ATOM 601 C CA . ARG A 1 82 ? 12.450 -7.617 1.809 1.00 67.00 82 ARG A CA 1
ATOM 602 C C . ARG A 1 82 ? 13.912 -8.079 1.731 1.00 67.00 82 ARG A C 1
ATOM 604 O O . ARG A 1 82 ? 14.235 -9.021 1.012 1.00 67.00 82 ARG A O 1
ATOM 611 N N . HIS A 1 83 ? 14.828 -7.404 2.415 1.00 58.22 83 HIS A N 1
ATOM 612 C CA . HIS A 1 83 ? 16.220 -7.820 2.422 1.00 58.22 83 HIS A CA 1
ATOM 613 C C . HIS A 1 83 ? 16.359 -9.037 3.357 1.00 58.22 83 HIS A C 1
ATOM 615 O O . HIS A 1 83 ? 16.149 -8.903 4.555 1.00 58.22 83 HIS A O 1
ATOM 621 N N . GLU A 1 84 ? 16.725 -10.191 2.774 1.00 51.72 84 GLU A N 1
ATOM 622 C CA . GLU A 1 84 ? 17.231 -11.437 3.407 1.00 51.72 84 GLU A CA 1
ATOM 623 C C . GLU A 1 84 ? 16.343 -12.710 3.490 1.00 51.72 84 GLU A C 1
ATOM 625 O O . GLU A 1 84 ? 16.811 -13.715 4.017 1.00 51.72 84 GLU A O 1
ATOM 630 N N . GLU A 1 85 ? 15.164 -12.804 2.852 1.00 44.81 85 GLU A N 1
ATOM 631 C CA . GLU A 1 85 ? 14.327 -14.034 2.924 1.00 44.81 85 GLU A CA 1
ATOM 632 C C . GLU A 1 85 ? 13.940 -14.657 1.562 1.00 44.81 85 GLU A C 1
ATOM 634 O O . GLU A 1 85 ? 12.778 -14.881 1.248 1.00 44.81 85 GLU A O 1
ATOM 639 N N . HIS A 1 86 ? 14.928 -14.991 0.730 1.00 42.91 86 HIS A N 1
ATOM 640 C CA . HIS A 1 86 ? 14.841 -16.215 -0.096 1.00 42.91 86 HIS A CA 1
ATOM 641 C C . HIS A 1 86 ? 15.847 -17.278 0.368 1.00 42.91 86 HIS A C 1
ATOM 643 O O . HIS A 1 86 ? 16.019 -18.308 -0.282 1.00 42.91 86 HIS A O 1
ATOM 649 N N . GLN A 1 87 ? 16.471 -17.087 1.535 1.00 43.72 87 GLN A N 1
ATOM 650 C CA . GLN A 1 87 ? 17.211 -18.141 2.222 1.00 43.72 87 GLN A CA 1
ATOM 651 C C . GLN A 1 87 ? 16.233 -19.072 2.966 1.00 43.72 87 GLN A C 1
ATOM 653 O O . GLN A 1 87 ? 16.397 -19.351 4.149 1.00 43.72 87 GLN A O 1
ATOM 658 N N . TRP A 1 88 ? 15.200 -19.571 2.279 1.00 38.75 88 TRP A N 1
ATOM 659 C CA . TRP A 1 88 ? 14.505 -20.771 2.732 1.00 38.75 88 TRP A CA 1
ATOM 660 C C . TRP A 1 88 ? 15.469 -21.944 2.536 1.00 38.75 88 TRP A C 1
ATOM 662 O O . TRP A 1 88 ? 15.539 -22.552 1.467 1.00 38.75 88 TRP A O 1
ATOM 672 N N . THR A 1 89 ? 16.271 -22.242 3.555 1.00 52.44 89 THR A N 1
ATOM 673 C CA . THR A 1 89 ? 16.912 -23.548 3.679 1.00 52.44 89 THR A CA 1
ATOM 674 C C . THR A 1 89 ? 15.914 -24.464 4.383 1.00 52.44 89 THR A C 1
ATOM 676 O O . THR A 1 89 ? 15.662 -24.274 5.575 1.00 52.44 89 THR A O 1
ATOM 679 N N . PRO A 1 90 ? 15.309 -25.459 3.701 1.00 47.94 90 PRO A N 1
ATOM 680 C CA . PRO A 1 90 ? 14.536 -26.464 4.412 1.00 47.94 90 PRO A CA 1
ATOM 681 C C . PRO A 1 90 ? 15.490 -27.132 5.402 1.00 47.94 90 PRO A C 1
ATOM 683 O O . PRO A 1 90 ? 16.533 -27.661 5.008 1.00 47.94 90 PRO A O 1
ATOM 686 N N . ALA A 1 91 ? 15.172 -27.039 6.692 1.00 54.22 91 ALA A N 1
ATOM 687 C CA . ALA A 1 91 ? 15.929 -27.693 7.745 1.00 54.22 91 ALA A CA 1
ATOM 688 C C . ALA A 1 91 ? 16.031 -29.191 7.407 1.00 54.22 91 ALA A C 1
ATOM 690 O O . ALA A 1 91 ? 15.041 -29.916 7.488 1.00 54.22 91 ALA A O 1
ATOM 691 N N . GLY A 1 92 ? 17.207 -29.632 6.945 1.00 54.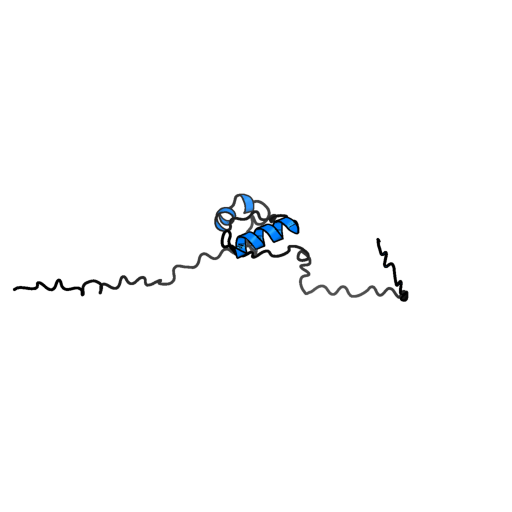25 92 GLY A N 1
ATOM 692 C CA . GLY A 1 92 ? 17.416 -31.023 6.538 1.00 54.25 92 GLY A CA 1
ATOM 693 C C . GLY A 1 92 ? 18.590 -31.339 5.606 1.00 54.25 92 GLY A C 1
ATOM 694 O O . GLY A 1 92 ? 18.821 -32.517 5.367 1.00 54.25 92 GLY A O 1
ATOM 695 N N . THR A 1 93 ? 19.353 -30.371 5.082 1.00 55.84 93 THR A N 1
ATOM 696 C CA . THR A 1 93 ? 20.601 -30.696 4.357 1.00 55.84 93 THR A CA 1
ATOM 697 C C . THR A 1 93 ? 21.803 -30.247 5.170 1.00 55.84 93 THR A C 1
ATOM 699 O O . THR A 1 93 ? 22.120 -29.063 5.180 1.00 55.84 93 THR A O 1
ATOM 702 N N . ASP A 1 94 ? 22.460 -31.192 5.843 1.00 57.06 94 ASP A N 1
ATOM 703 C CA . ASP A 1 94 ? 23.823 -31.032 6.352 1.00 57.06 94 ASP A CA 1
ATOM 704 C C . ASP A 1 94 ? 24.783 -30.877 5.162 1.00 57.06 94 ASP A C 1
ATOM 706 O O . ASP A 1 94 ? 25.031 -31.860 4.456 1.00 57.06 94 ASP A O 1
ATOM 710 N N . PRO A 1 95 ? 25.410 -29.711 4.922 1.00 50.66 95 PRO A N 1
ATOM 711 C CA . PRO A 1 95 ? 26.575 -29.634 4.067 1.00 50.66 95 PRO A CA 1
ATOM 712 C C . PRO A 1 95 ? 27.779 -29.872 4.974 1.00 50.66 95 PRO A C 1
ATOM 714 O O . PRO A 1 95 ? 28.560 -28.975 5.299 1.00 50.66 95 PRO A O 1
ATOM 717 N N . GLY A 1 96 ? 27.904 -31.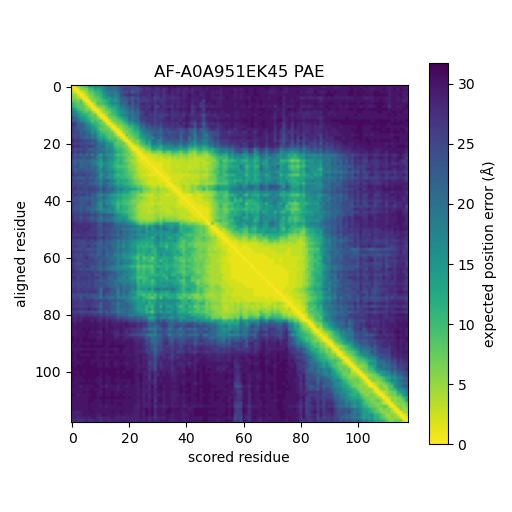114 5.433 1.00 53.69 96 GLY A N 1
ATOM 718 C CA . GLY A 1 96 ? 29.175 -31.586 5.935 1.00 53.69 96 GLY A CA 1
ATOM 719 C C . GLY A 1 96 ? 30.228 -31.412 4.840 1.00 53.69 96 GLY A C 1
ATOM 720 O O . GLY A 1 96 ? 30.038 -31.840 3.706 1.00 53.69 96 GLY A O 1
ATOM 721 N N . VAL A 1 97 ? 31.376 -30.871 5.246 1.00 53.50 97 VAL A N 1
ATOM 722 C CA . VAL A 1 97 ? 32.668 -30.911 4.546 1.00 53.50 97 VAL A CA 1
ATOM 723 C C . VAL A 1 97 ? 32.881 -29.837 3.467 1.00 53.50 97 VAL A C 1
ATOM 725 O O . VAL A 1 97 ? 32.625 -30.045 2.294 1.00 53.50 97 VAL A O 1
ATOM 728 N N . HIS A 1 98 ? 33.523 -28.729 3.855 1.00 54.19 98 HIS A N 1
ATOM 729 C CA . HIS A 1 98 ? 34.862 -28.393 3.348 1.00 54.19 98 HIS A CA 1
ATOM 730 C C . HIS A 1 98 ? 35.553 -27.377 4.267 1.00 54.19 98 HIS A C 1
ATOM 732 O O . HIS A 1 98 ? 35.510 -26.166 4.070 1.00 54.19 98 HIS A O 1
ATOM 738 N N . LEU A 1 99 ? 36.274 -27.915 5.250 1.00 57.12 99 LEU A N 1
ATOM 739 C CA . LEU A 1 99 ? 37.356 -27.221 5.934 1.00 57.12 99 LEU A CA 1
ATOM 740 C C . LEU A 1 99 ? 38.381 -26.719 4.905 1.00 57.12 99 LEU A C 1
ATOM 742 O O . LEU A 1 99 ? 39.020 -27.528 4.229 1.00 57.12 99 LEU A O 1
ATOM 746 N N . ARG A 1 100 ? 38.601 -25.401 4.846 1.00 52.94 100 ARG A N 1
ATOM 747 C CA . ARG A 1 100 ? 39.834 -24.804 4.309 1.00 52.94 100 ARG A CA 1
ATOM 748 C C . ARG A 1 100 ? 40.305 -23.686 5.238 1.00 52.94 100 ARG A C 1
ATOM 750 O O . ARG A 1 100 ? 39.746 -22.600 5.267 1.00 52.94 100 ARG A O 1
ATOM 757 N N . LYS A 1 101 ? 41.319 -24.050 6.024 1.00 48.62 101 LYS A N 1
ATOM 758 C CA . LYS A 1 101 ? 42.304 -23.237 6.753 1.00 48.62 101 LYS A CA 1
ATOM 759 C C . LYS A 1 101 ? 42.378 -21.741 6.388 1.00 48.62 101 LYS A C 1
ATOM 761 O O . LYS A 1 101 ? 42.726 -21.405 5.265 1.00 48.62 101 LYS A O 1
ATOM 766 N N . GLY A 1 102 ? 42.231 -20.914 7.425 1.00 45.81 102 GLY A N 1
ATOM 767 C CA . GLY A 1 102 ? 43.254 -19.984 7.923 1.00 45.81 102 GLY A CA 1
ATOM 768 C C . GLY A 1 102 ? 43.735 -18.854 7.012 1.00 45.81 102 GLY A C 1
ATOM 769 O O . GLY A 1 102 ? 44.537 -19.085 6.116 1.00 45.81 102 GLY A O 1
ATOM 770 N N . ALA A 1 103 ? 43.388 -17.621 7.380 1.00 51.47 103 ALA A N 1
ATOM 771 C CA . ALA A 1 103 ? 44.317 -16.494 7.350 1.00 51.47 103 ALA A CA 1
ATOM 772 C C . ALA A 1 103 ? 43.804 -15.396 8.286 1.00 51.47 103 ALA A C 1
ATOM 774 O O . ALA A 1 103 ? 42.907 -14.625 7.953 1.00 51.47 103 ALA A O 1
ATOM 775 N N . GLU A 1 104 ? 44.399 -15.343 9.468 1.00 52.88 104 GLU A N 1
ATOM 776 C CA . GLU A 1 104 ? 44.462 -14.143 10.285 1.00 52.88 104 GLU A CA 1
ATOM 777 C C . GLU A 1 104 ? 45.023 -12.992 9.434 1.00 52.88 104 GLU A C 1
ATOM 779 O O . GLU A 1 104 ? 46.031 -13.155 8.736 1.00 52.88 104 GLU A O 1
ATOM 784 N N . ARG A 1 105 ? 44.423 -11.803 9.522 1.00 46.97 105 ARG A N 1
ATOM 785 C CA . ARG A 1 105 ? 45.214 -10.581 9.399 1.00 46.97 105 ARG A CA 1
ATOM 786 C C . ARG A 1 105 ? 44.693 -9.520 10.351 1.00 46.97 105 ARG A C 1
ATOM 788 O O . ARG A 1 105 ? 43.502 -9.237 10.412 1.00 46.97 105 ARG A O 1
ATOM 795 N N . CYS A 1 106 ? 45.646 -9.051 11.138 1.00 46.16 106 CYS A N 1
ATOM 796 C CA . CYS A 1 106 ? 45.507 -8.217 12.308 1.00 46.16 106 CYS A CA 1
ATOM 797 C C . CYS A 1 106 ? 45.042 -6.790 11.999 1.00 46.16 106 CYS A C 1
ATOM 799 O O . CYS A 1 106 ? 45.096 -6.323 10.863 1.00 46.16 106 CYS A O 1
ATOM 801 N N . ALA A 1 107 ? 44.641 -6.148 13.095 1.00 52.91 107 ALA A N 1
ATOM 802 C CA . ALA A 1 107 ? 44.319 -4.746 13.307 1.00 52.91 107 ALA A CA 1
ATOM 803 C C . 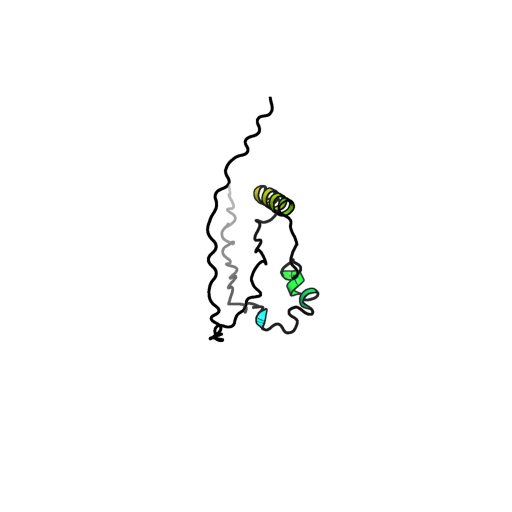ALA A 1 107 ? 45.328 -3.728 12.750 1.00 52.91 107 ALA A C 1
ATOM 805 O O . ALA A 1 107 ? 46.513 -4.034 12.621 1.00 52.91 107 ALA A O 1
ATOM 806 N N . ASP A 1 108 ? 44.840 -2.500 12.557 1.00 52.94 108 ASP A N 1
ATOM 807 C CA . ASP A 1 108 ? 45.608 -1.258 12.678 1.00 52.94 108 ASP A CA 1
ATOM 808 C C . ASP A 1 108 ? 44.655 -0.053 12.804 1.00 52.94 108 ASP A C 1
ATOM 810 O O . ASP A 1 108 ? 43.696 0.097 12.042 1.00 52.94 108 ASP A O 1
ATOM 814 N N . ASP A 1 109 ? 44.931 0.753 13.823 1.00 57.88 109 ASP A N 1
ATOM 815 C CA . ASP A 1 109 ? 44.298 2.003 14.215 1.00 57.88 109 ASP A CA 1
ATOM 816 C C . ASP A 1 109 ? 44.704 3.155 13.279 1.00 57.88 109 ASP A C 1
ATOM 818 O O . ASP A 1 109 ? 45.861 3.301 12.902 1.00 57.88 109 ASP A O 1
ATOM 822 N N . GLY A 1 110 ? 43.771 4.056 12.965 1.00 52.31 110 GLY A N 1
ATOM 823 C CA . GLY A 1 110 ? 44.036 5.204 12.092 1.00 52.31 110 GLY A CA 1
ATOM 824 C C . GLY A 1 110 ? 43.276 6.455 12.508 1.00 52.31 110 GLY A C 1
ATOM 825 O O . GLY A 1 110 ? 42.315 6.866 11.863 1.00 52.31 110 GLY A O 1
ATOM 826 N N . GLU A 1 111 ? 43.701 7.052 13.614 1.00 56.25 111 GLU A N 1
ATOM 827 C CA . GLU A 1 111 ? 43.179 8.294 14.171 1.00 56.25 111 GLU A CA 1
ATOM 828 C C . GLU A 1 111 ? 43.330 9.508 13.220 1.00 56.25 111 GLU A C 1
ATOM 830 O O . GLU A 1 111 ? 44.321 9.660 12.510 1.00 56.25 111 GLU A O 1
ATOM 835 N N . A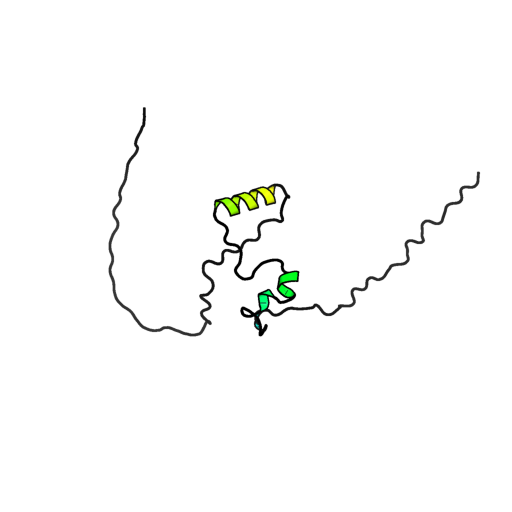RG A 1 112 ? 42.399 10.466 13.365 1.00 55.94 112 ARG A N 1
ATOM 836 C CA . ARG A 1 112 ? 42.619 11.925 13.246 1.00 55.94 112 ARG A CA 1
ATOM 837 C C . ARG A 1 112 ? 42.615 12.571 11.849 1.00 55.94 112 ARG A C 1
ATOM 839 O O . ARG A 1 112 ? 43.634 12.712 11.184 1.00 55.94 112 ARG A O 1
ATOM 846 N N . SER A 1 113 ? 41.523 13.282 11.552 1.00 57.31 113 SER A N 1
ATOM 847 C CA . SER A 1 113 ? 41.647 14.592 10.892 1.00 57.31 113 SER A CA 1
ATOM 848 C C . SER A 1 113 ? 40.526 15.552 11.297 1.00 57.31 113 SER A C 1
ATOM 850 O O . SER A 1 113 ? 39.476 15.641 10.666 1.00 57.31 113 SER A O 1
ATOM 852 N N . ARG A 1 114 ? 40.766 16.302 12.381 1.00 65.69 114 ARG A N 1
ATOM 853 C CA . ARG A 1 114 ? 40.050 17.553 12.659 1.00 65.69 114 ARG A CA 1
ATOM 854 C C . ARG A 1 114 ? 40.580 18.613 11.700 1.00 65.69 114 ARG A C 1
ATOM 856 O O . ARG A 1 114 ? 41.753 18.968 11.787 1.00 65.69 114 ARG A O 1
ATOM 863 N N . ARG A 1 115 ? 39.716 19.174 10.857 1.00 68.38 115 ARG A N 1
ATOM 864 C CA . ARG A 1 115 ? 39.982 20.451 10.190 1.00 68.38 115 ARG A CA 1
ATOM 865 C C . ARG A 1 115 ? 39.038 21.504 10.761 1.00 68.38 115 ARG A C 1
ATOM 867 O O . ARG A 1 115 ? 37.830 21.415 10.588 1.00 68.38 115 ARG A O 1
ATOM 874 N N . HIS A 1 116 ? 39.619 22.438 11.514 1.00 63.03 116 HIS A N 1
ATOM 875 C CA . HIS A 1 116 ? 39.024 23.737 11.821 1.00 63.03 116 HIS A CA 1
ATOM 876 C C . HIS A 1 116 ? 38.995 24.579 10.542 1.00 63.03 116 HIS A C 1
ATOM 878 O O . HIS A 1 116 ? 39.950 24.539 9.765 1.00 63.03 116 HIS A O 1
ATOM 884 N N . VAL A 1 117 ? 37.938 25.366 10.369 1.00 56.69 117 VAL A N 1
ATOM 885 C CA . VAL A 1 117 ? 37.916 26.526 9.474 1.00 56.69 117 VAL A CA 1
ATOM 886 C C . VAL A 1 117 ? 37.564 27.734 10.339 1.00 56.69 117 VAL A C 1
ATOM 888 O O . VAL A 1 117 ? 36.731 27.617 11.238 1.00 56.69 117 VAL A O 1
ATOM 891 N N . SER A 1 118 ? 38.329 28.801 10.115 1.00 62.66 118 SER A N 1
ATOM 892 C CA . SER A 1 118 ? 38.412 30.059 10.865 1.00 62.66 118 SER A CA 1
ATOM 893 C C . SER A 1 118 ? 37.129 30.876 10.903 1.00 62.66 118 SER A C 1
ATOM 895 O O . SER A 1 118 ? 36.330 30.766 9.948 1.00 62.66 118 SER A O 1
#

Sequence (118 aa):
MSRSTVRSDQITSETQITNETEPDMIVDCDRCAVRGGACQDCVITVLLGAPPDGVELDGAERRALDTLAKAGMVPRLQLVDRHEEHQWTPAGTDPGVHLRKGAERCADDGERSRRHVS

Solvent-accessible surface area (backbone atoms only — not comparable to full-atom values): 8794 Å² total; per-residue (Å²): 142,80,87,81,76,75,78,84,67,79,84,73,69,78,78,78,79,69,79,70,77,69,81,78,88,78,83,62,71,91,75,41,91,44,60,91,78,48,44,82,83,33,71,64,34,73,75,68,71,59,66,91,89,58,80,94,65,54,79,65,55,51,50,51,52,48,52,37,22,76,71,67,78,44,75,74,84,80,84,74,80,82,82,80,80,83,74,79,68,73,91,81,73,83,83,77,83,81,92,77,83,86,80,89,80,84,88,83,90,82,83,86,83,88,78,86,80,135

Nearest PDB structures (foldseek):
  4nqa-assembly1_B  TM=2.199E-01  e=5.467E+00  Homo sapiens